Protein AF-A0A925BQF8-F1 (afdb_monomer_lite)

Secondary structure (DSSP, 8-state):
-PBPSS-EE----TT---SEEE-S-GGGGGGSSS--HHHHH--B-EE-PBPTTS-S-HHHH-SSPEEEEEETTS-EEEEEEEETTEEEEEESS-SSTTTBSGGGSHHHHHHHHHHHHHHS-GGG----PPTT--------TTT--SEEEEEEEETTEEEEEEEE--PPP---S-------

Foldseek 3Di:
DAWDPDKDFDDDDPPLFFFKDFADDQLCPVVPPDPDVLRRPKDFGIFTFHDPPDDLDCVVNVPQKDQGMATSVRTGAWIWGDDVPFIDIDGGGDCDPPGMPSVVDPVSVSSVVSVCVRRDPPVPVPPPDDVVPDDDDDDDVVVDAQWDWDFDDDPVGTDIDIDGHDDDDPDDPPDPPDDD

Structure (mmCIF, N/CA/C/O backbone):
data_AF-A0A925BQF8-F1
#
_entry.id   AF-A0A925BQF8-F1
#
loop_
_atom_site.group_PDB
_atom_site.id
_atom_site.type_symbol
_atom_site.label_atom_id
_atom_site.label_alt_id
_atom_site.label_comp_id
_atom_site.label_asym_id
_atom_site.label_entity_id
_atom_site.label_seq_id
_atom_site.pdbx_PDB_ins_code
_atom_site.Cartn_x
_atom_site.Cartn_y
_atom_site.Cartn_z
_atom_site.occupancy
_atom_site.B_iso_or_equiv
_atom_site.auth_seq_id
_atom_site.auth_comp_id
_atom_site.auth_asym_id
_atom_site.auth_atom_id
_atom_site.pdbx_PDB_model_num
ATOM 1 N N . MET A 1 1 ? -3.999 -12.545 3.345 1.00 83.56 1 MET A N 1
ATOM 2 C CA . MET A 1 1 ? -3.173 -12.933 2.183 1.00 83.56 1 MET A CA 1
ATOM 3 C C . MET A 1 1 ? -1.868 -13.561 2.684 1.00 83.56 1 MET A C 1
ATOM 5 O O . MET A 1 1 ? -1.237 -12.960 3.546 1.00 83.56 1 MET A O 1
ATOM 9 N N . PRO A 1 2 ? -1.516 -14.786 2.245 1.00 91.44 2 PRO A N 1
ATOM 10 C CA . PRO A 1 2 ? -0.289 -15.474 2.648 1.00 91.44 2 PRO A CA 1
ATOM 11 C C . PRO A 1 2 ? 0.933 -14.957 1.872 1.00 91.44 2 PRO A C 1
ATOM 13 O O . PRO A 1 2 ? 0.869 -14.757 0.657 1.00 91.44 2 PRO A O 1
ATOM 16 N N . LEU A 1 3 ? 2.046 -14.767 2.579 1.00 93.25 3 LEU A N 1
ATOM 17 C CA . LEU A 1 3 ? 3.331 -14.346 2.018 1.00 93.25 3 LEU A CA 1
ATOM 18 C C . LEU A 1 3 ? 4.229 -15.551 1.747 1.00 93.25 3 LEU A C 1
ATOM 20 O O . LEU A 1 3 ? 4.098 -16.596 2.384 1.00 93.25 3 LEU A O 1
ATOM 24 N N . ASP A 1 4 ? 5.151 -15.385 0.808 1.00 92.94 4 ASP A N 1
ATOM 25 C CA . ASP A 1 4 ? 6.278 -16.298 0.651 1.00 92.94 4 ASP A CA 1
ATOM 26 C C . ASP A 1 4 ? 7.279 -16.154 1.817 1.00 92.94 4 ASP A C 1
ATOM 28 O O . ASP A 1 4 ? 7.208 -15.218 2.616 1.00 92.94 4 ASP A O 1
ATOM 32 N N . THR A 1 5 ? 8.234 -17.075 1.923 1.00 93.38 5 THR A N 1
ATOM 33 C CA . THR A 1 5 ? 9.140 -17.175 3.082 1.00 93.38 5 THR A CA 1
ATOM 34 C C . THR A 1 5 ? 10.268 -16.141 3.096 1.00 93.38 5 THR A C 1
ATOM 36 O O . THR A 1 5 ? 10.868 -15.908 4.145 1.00 93.38 5 THR A O 1
ATOM 39 N N . ALA A 1 6 ? 10.568 -15.512 1.957 1.00 95.06 6 ALA A N 1
ATOM 40 C CA . ALA A 1 6 ? 11.675 -14.570 1.809 1.00 95.06 6 ALA A CA 1
ATOM 41 C C . ALA A 1 6 ? 11.367 -13.471 0.776 1.00 95.06 6 ALA A C 1
ATOM 43 O O . ALA A 1 6 ? 10.598 -13.700 -0.166 1.00 95.06 6 ALA A O 1
ATOM 44 N N . PRO A 1 7 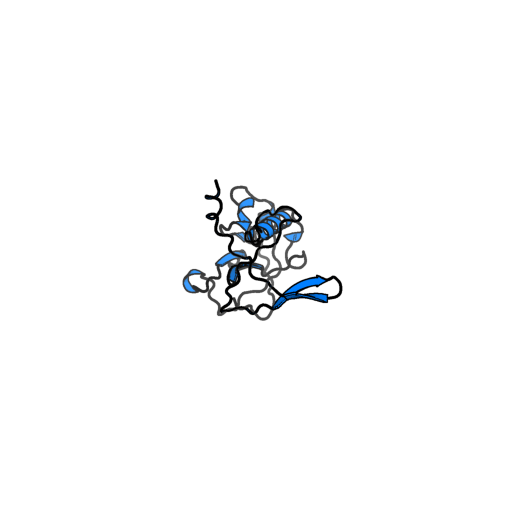? 11.985 -12.281 0.905 1.00 96.31 7 PRO A N 1
ATOM 45 C CA . PRO A 1 7 ? 11.882 -11.252 -0.116 1.00 96.31 7 PRO A CA 1
ATOM 46 C C . PRO A 1 7 ? 12.620 -11.671 -1.389 1.00 96.31 7 PRO A C 1
ATOM 48 O O . PRO A 1 7 ? 13.614 -12.397 -1.344 1.00 96.31 7 PRO A O 1
ATOM 51 N N . ARG A 1 8 ? 12.157 -11.170 -2.532 1.00 96.56 8 ARG A N 1
ATOM 52 C CA . ARG A 1 8 ? 12.755 -11.417 -3.845 1.00 96.56 8 ARG A CA 1
ATOM 53 C C . ARG A 1 8 ? 13.187 -10.115 -4.494 1.00 96.56 8 ARG A C 1
ATOM 55 O O . ARG A 1 8 ? 12.556 -9.075 -4.307 1.00 96.56 8 ARG A O 1
ATOM 62 N N . ASP A 1 9 ? 14.251 -10.206 -5.280 1.00 96.75 9 ASP A N 1
ATOM 63 C CA . ASP A 1 9 ? 14.659 -9.134 -6.175 1.00 96.75 9 ASP A CA 1
ATOM 64 C C . ASP A 1 9 ? 13.684 -9.022 -7.353 1.00 96.75 9 ASP A C 1
ATOM 66 O O . ASP A 1 9 ? 13.200 -10.030 -7.879 1.00 96.75 9 ASP A O 1
ATOM 70 N N . LEU A 1 10 ? 13.402 -7.792 -7.779 1.00 95.38 10 LEU A N 1
ATOM 71 C CA . LEU A 1 10 ? 12.779 -7.522 -9.067 1.00 95.38 10 LEU A CA 1
ATOM 72 C C . LEU A 1 10 ? 13.901 -7.470 -10.123 1.00 95.38 10 LEU A C 1
ATOM 74 O O . LEU A 1 10 ? 14.710 -6.543 -10.089 1.00 95.38 10 LEU A O 1
ATOM 78 N N . PRO A 1 11 ? 13.995 -8.442 -11.052 1.00 92.06 11 PRO A N 1
ATOM 79 C CA . PRO A 1 11 ? 15.128 -8.527 -11.974 1.00 92.06 11 PRO A CA 1
ATOM 80 C C . PRO A 1 11 ? 15.204 -7.301 -12.876 1.00 92.06 11 PRO A C 1
ATOM 82 O O . PRO A 1 11 ? 14.205 -6.977 -13.512 1.00 92.06 11 PRO A O 1
ATOM 85 N N . ILE A 1 12 ? 16.360 -6.643 -12.961 1.00 88.06 12 ILE A N 1
ATOM 86 C CA . ILE A 1 12 ? 16.564 -5.460 -13.810 1.00 88.06 12 ILE A CA 1
ATOM 87 C C . ILE A 1 12 ? 16.310 -5.838 -15.275 1.00 88.06 12 ILE A C 1
ATOM 89 O O . ILE A 1 12 ? 16.829 -6.840 -15.759 1.00 88.06 12 ILE A O 1
ATOM 93 N N . VAL A 1 13 ? 15.492 -5.044 -15.961 1.00 86.38 13 VAL A N 1
ATOM 94 C CA . VAL A 1 13 ? 15.232 -5.167 -17.398 1.00 86.38 13 VAL A CA 1
ATOM 95 C C . VAL A 1 13 ? 15.450 -3.784 -17.997 1.00 86.38 13 VAL A C 1
ATOM 97 O O . VAL A 1 13 ? 14.887 -2.811 -17.498 1.00 86.38 13 VAL A O 1
ATOM 100 N N . GLU A 1 14 ? 16.303 -3.689 -19.014 1.00 81.50 14 GLU A N 1
ATOM 101 C CA . GLU A 1 14 ? 16.527 -2.434 -19.736 1.00 81.50 14 GLU A CA 1
ATOM 102 C C . GLU A 1 14 ? 15.230 -1.993 -20.433 1.00 81.50 14 GLU A C 1
ATOM 104 O O . GLU A 1 14 ? 14.433 -2.828 -20.863 1.00 81.50 14 GLU A O 1
ATOM 109 N N . ASP A 1 15 ? 14.982 -0.682 -20.470 1.00 79.88 15 ASP A N 1
ATOM 110 C CA . ASP A 1 15 ? 13.809 -0.061 -21.106 1.00 79.88 15 ASP A CA 1
ATOM 111 C C . ASP A 1 15 ? 12.429 -0.549 -20.610 1.00 79.88 15 ASP A C 1
ATOM 113 O O . ASP A 1 15 ? 11.424 -0.470 -21.314 1.00 79.88 15 ASP A O 1
ATOM 117 N N . SER A 1 16 ? 12.332 -1.018 -19.361 1.00 77.12 16 SER A N 1
ATOM 118 C CA . SER A 1 16 ? 11.128 -1.691 -18.848 1.00 77.12 16 SER A CA 1
ATOM 119 C C . SER A 1 16 ? 9.951 -0.796 -18.422 1.00 77.12 16 SER A C 1
ATOM 121 O O . SER A 1 16 ? 9.039 -1.290 -17.757 1.00 77.12 16 SER A O 1
ATOM 123 N N . GLY A 1 17 ? 9.954 0.497 -18.754 1.00 84.38 17 GLY A N 1
ATOM 124 C CA . GLY A 1 17 ? 8.950 1.451 -18.264 1.00 84.38 17 GLY A CA 1
ATOM 125 C C . GLY A 1 17 ? 8.936 1.599 -16.726 1.00 84.38 17 GLY A C 1
ATOM 126 O O . GLY A 1 17 ? 9.908 1.221 -16.060 1.00 84.38 17 GLY A O 1
ATOM 127 N N . PRO A 1 18 ? 7.866 2.173 -16.139 1.00 88.75 18 PRO A N 1
ATOM 128 C CA . PRO A 1 18 ? 7.722 2.304 -14.688 1.00 88.75 18 PRO A CA 1
ATOM 129 C C . PRO A 1 18 ? 7.588 0.943 -13.994 1.00 88.75 18 PRO A C 1
ATOM 131 O O . PRO A 1 18 ? 6.872 0.055 -14.459 1.00 88.75 18 PRO A O 1
ATOM 134 N N . ASP A 1 19 ? 8.218 0.792 -12.824 1.00 93.50 19 ASP A N 1
ATOM 135 C CA . ASP A 1 19 ? 8.087 -0.436 -12.030 1.00 93.50 19 ASP A CA 1
ATOM 136 C C . ASP A 1 19 ? 6.711 -0.559 -11.368 1.00 93.50 19 ASP A C 1
ATOM 138 O O . ASP A 1 19 ? 6.298 -1.675 -11.060 1.00 93.50 19 ASP A O 1
ATOM 142 N N . LEU A 1 20 ? 6.017 0.558 -11.130 1.00 92.44 20 LEU A N 1
ATOM 143 C CA . LEU A 1 20 ? 4.735 0.610 -10.431 1.00 92.44 20 LEU A CA 1
ATOM 144 C C . LEU A 1 20 ? 3.574 0.790 -11.406 1.00 92.44 20 LEU A C 1
ATOM 146 O O . LEU A 1 20 ? 3.549 1.732 -12.191 1.00 92.44 20 LEU A O 1
ATOM 150 N N . VAL A 1 21 ? 2.566 -0.067 -11.273 1.00 92.44 21 VAL A N 1
ATOM 151 C CA . VAL A 1 21 ? 1.273 0.058 -11.948 1.00 92.44 21 VAL A CA 1
ATOM 152 C C . VAL A 1 21 ? 0.202 0.181 -10.872 1.00 92.44 21 VAL A C 1
ATOM 154 O O . VAL A 1 21 ? -0.005 -0.749 -10.088 1.00 92.44 21 VAL A O 1
ATOM 157 N N . LEU A 1 22 ? -0.447 1.342 -10.807 1.00 93.00 22 LEU A N 1
ATOM 158 C CA . LEU A 1 22 ? -1.465 1.654 -9.805 1.00 93.00 22 LEU A CA 1
ATOM 159 C C . LEU A 1 22 ? -2.860 1.331 -10.352 1.00 93.00 22 LEU A C 1
ATOM 161 O O . LEU A 1 22 ? -3.175 1.661 -11.494 1.00 93.00 22 LEU A O 1
ATOM 165 N N . ALA A 1 23 ? -3.700 0.700 -9.534 1.00 93.00 23 ALA A N 1
ATOM 166 C CA . ALA A 1 23 ? -5.126 0.580 -9.814 1.00 93.00 23 ALA A CA 1
ATOM 167 C C . ALA A 1 23 ? -5.845 1.898 -9.476 1.00 93.00 23 ALA A C 1
ATOM 169 O O . ALA A 1 23 ? -5.314 2.726 -8.734 1.00 93.00 23 ALA A O 1
ATOM 170 N N . SER A 1 24 ? -7.082 2.075 -9.949 1.00 91.38 24 SER A N 1
ATOM 171 C CA . SER A 1 24 ? -7.906 3.186 -9.460 1.00 91.38 24 SER A CA 1
ATOM 172 C C . SER A 1 24 ? -8.298 2.922 -8.007 1.00 91.38 24 SER A C 1
ATOM 174 O O . SER A 1 24 ? -8.993 1.952 -7.693 1.00 91.38 24 SER A O 1
ATOM 176 N N . HIS A 1 25 ? -7.794 3.761 -7.105 1.00 93.38 25 HIS A N 1
ATOM 177 C CA . HIS A 1 25 ? -8.029 3.655 -5.671 1.00 93.38 25 HIS A CA 1
ATOM 178 C C . HIS A 1 25 ? -7.936 5.046 -5.030 1.00 93.38 25 HIS A C 1
ATOM 180 O O . HIS A 1 25 ? -7.057 5.823 -5.409 1.00 93.38 25 HIS A O 1
ATOM 186 N N . PRO A 1 26 ? -8.761 5.375 -4.013 1.00 90.94 26 PRO A N 1
ATOM 187 C CA . PRO A 1 26 ? -8.770 6.709 -3.408 1.00 90.94 26 PRO A CA 1
ATOM 188 C C . PRO A 1 26 ? -7.400 7.229 -2.952 1.00 90.94 26 PRO A C 1
ATOM 190 O O . PRO A 1 26 ? -7.127 8.413 -3.112 1.00 90.94 26 PRO A O 1
ATOM 193 N N . ILE A 1 27 ? -6.520 6.355 -2.444 1.00 92.62 27 ILE A N 1
ATOM 194 C CA . ILE A 1 27 ? -5.168 6.751 -1.992 1.00 92.62 27 ILE A CA 1
ATOM 195 C C . ILE A 1 27 ? -4.235 7.170 -3.139 1.00 92.62 27 ILE A C 1
ATOM 197 O O . ILE A 1 27 ? -3.201 7.783 -2.891 1.00 92.62 27 ILE A O 1
ATOM 201 N N . PHE A 1 28 ? -4.581 6.829 -4.383 1.00 92.12 28 PHE A N 1
ATOM 202 C CA . PHE A 1 28 ? -3.814 7.160 -5.583 1.00 92.12 28 PHE A CA 1
ATOM 203 C C . PHE A 1 28 ? -4.442 8.287 -6.399 1.00 92.12 28 PHE A C 1
ATOM 205 O O . PHE A 1 28 ? -3.890 8.645 -7.431 1.00 92.12 28 PHE A O 1
ATOM 212 N N . ARG A 1 29 ? -5.548 8.891 -5.943 1.00 85.25 29 ARG A N 1
ATOM 213 C CA . ARG A 1 29 ? -6.267 9.941 -6.684 1.00 85.25 29 ARG A CA 1
ATOM 214 C C . ARG A 1 29 ? -5.370 11.114 -7.088 1.00 85.25 29 ARG A C 1
ATOM 216 O O . ARG A 1 29 ? -5.519 11.669 -8.166 1.00 85.25 29 ARG A O 1
ATOM 223 N N . VAL A 1 30 ? -4.407 11.464 -6.241 1.00 82.94 30 VAL A N 1
ATOM 224 C CA . VAL A 1 30 ? -3.391 12.501 -6.505 1.00 82.94 30 VAL A CA 1
ATOM 225 C C . VAL A 1 30 ? -2.471 12.183 -7.692 1.00 82.94 30 VAL A C 1
ATOM 227 O O . VAL A 1 30 ? -1.757 13.061 -8.165 1.00 82.94 30 VAL A O 1
ATOM 230 N N . PHE A 1 31 ? -2.462 10.933 -8.149 1.00 82.38 31 PHE A N 1
ATOM 231 C CA . PHE A 1 31 ? -1.674 10.436 -9.273 1.00 82.38 31 PHE A CA 1
ATOM 232 C C . PHE A 1 31 ? -2.536 10.148 -10.511 1.00 82.38 31 PHE A C 1
ATOM 234 O O . PHE A 1 31 ? -1.995 9.780 -11.549 1.00 82.38 31 PHE A O 1
ATOM 241 N N . GLU A 1 32 ? -3.860 10.304 -10.421 1.00 76.19 32 GLU A N 1
ATOM 242 C CA . GLU A 1 32 ? -4.774 10.137 -11.550 1.00 76.19 32 GLU A CA 1
ATOM 243 C C . GLU A 1 32 ? -4.789 11.428 -12.401 1.00 76.19 32 GLU A C 1
ATOM 245 O O . GLU A 1 32 ? -4.988 12.526 -11.886 1.00 76.19 32 GLU A O 1
ATOM 250 N N . GLY A 1 33 ? -4.592 11.312 -13.720 1.00 62.59 33 GLY A N 1
ATOM 251 C CA . GLY A 1 33 ? -4.842 12.397 -14.685 1.00 62.59 33 GLY A CA 1
ATOM 252 C C . GLY A 1 33 ? -3.696 13.381 -14.966 1.00 62.59 33 GLY A C 1
ATOM 253 O O . GLY A 1 33 ? -3.831 14.192 -15.881 1.00 62.59 33 GLY A O 1
ATOM 254 N N . GLN A 1 34 ? -2.565 13.305 -14.261 1.00 57.84 34 GLN A N 1
ATOM 255 C CA . GLN A 1 34 ? -1.327 13.990 -14.658 1.00 57.84 34 GLN A CA 1
ATOM 256 C C . GLN A 1 34 ? -0.241 12.953 -14.949 1.00 57.84 34 GLN A C 1
ATOM 258 O O . GLN A 1 34 ? -0.127 11.980 -14.205 1.00 57.84 34 GLN A O 1
ATOM 263 N N . GLU A 1 35 ? 0.567 13.158 -15.999 1.00 61.31 35 GLU A N 1
ATOM 264 C CA . GLU A 1 35 ? 1.857 12.464 -16.099 1.00 61.31 35 GLU A CA 1
ATOM 265 C C . GLU A 1 35 ? 2.604 12.738 -14.796 1.00 61.31 35 GLU A C 1
ATOM 267 O O . GLU A 1 35 ? 2.924 13.885 -14.478 1.00 61.31 35 GLU A O 1
ATOM 272 N N . ASN A 1 36 ? 2.788 11.697 -13.988 1.00 68.56 36 ASN A N 1
ATOM 273 C CA . ASN A 1 36 ? 3.485 11.816 -12.728 1.00 68.56 36 ASN A CA 1
ATOM 274 C C . ASN A 1 36 ? 4.926 11.358 -12.947 1.00 68.56 36 ASN A C 1
ATOM 276 O O . ASN A 1 36 ? 5.206 10.164 -12.781 1.00 68.56 36 ASN A O 1
ATOM 280 N N . PRO A 1 37 ? 5.856 12.286 -13.242 1.00 77.06 37 PRO A N 1
ATOM 281 C CA . PRO A 1 37 ? 7.238 11.929 -13.544 1.00 77.06 37 PRO A CA 1
ATOM 282 C C . PRO A 1 37 ? 7.893 11.150 -12.399 1.00 77.06 37 PRO A C 1
ATOM 284 O O . PRO A 1 37 ? 8.854 10.417 -12.617 1.00 77.06 37 PRO A O 1
ATOM 287 N N . TYR A 1 38 ? 7.376 11.264 -11.169 1.00 80.06 38 TYR A N 1
ATOM 288 C CA . TYR A 1 38 ? 7.903 10.532 -10.025 1.00 80.06 38 TYR A CA 1
ATOM 289 C C . TYR A 1 38 ? 7.576 9.037 -10.057 1.00 80.06 38 TYR A C 1
ATOM 291 O O . TYR A 1 38 ? 8.390 8.250 -9.578 1.00 80.06 38 TYR A O 1
ATOM 299 N N . LEU A 1 39 ? 6.426 8.618 -10.599 1.00 84.12 39 LEU A N 1
ATOM 300 C CA . LEU A 1 39 ? 6.130 7.188 -10.767 1.00 84.12 39 LEU A CA 1
ATOM 301 C C . LEU A 1 39 ? 7.012 6.584 -11.865 1.00 84.12 39 LEU A C 1
ATOM 303 O O . LEU A 1 39 ? 7.545 5.489 -11.682 1.00 84.12 39 LEU A O 1
ATOM 307 N N . ASP A 1 40 ? 7.275 7.348 -12.927 1.00 86.69 40 ASP A N 1
ATOM 308 C CA . ASP A 1 40 ? 8.114 6.925 -14.054 1.00 86.69 40 ASP A CA 1
ATOM 309 C C . ASP A 1 40 ? 9.571 6.685 -13.674 1.00 86.69 40 ASP A C 1
ATOM 311 O O . ASP A 1 40 ? 10.219 5.807 -14.248 1.00 86.69 40 ASP A O 1
ATOM 315 N N . VAL A 1 41 ? 10.090 7.404 -12.675 1.00 88.88 41 VAL A N 1
ATOM 316 C CA . VAL A 1 41 ? 11.443 7.187 -12.129 1.00 88.88 41 VAL A CA 1
ATOM 317 C C . VAL A 1 41 ? 11.464 6.291 -10.890 1.00 88.88 41 VAL A C 1
ATOM 319 O O . VAL A 1 41 ? 12.543 5.927 -10.412 1.00 88.88 41 VAL A O 1
ATOM 322 N N . THR A 1 42 ? 10.299 5.911 -10.357 1.00 90.94 42 THR A N 1
ATOM 323 C CA . THR A 1 42 ? 10.240 5.022 -9.198 1.00 90.94 42 THR A CA 1
ATOM 324 C C . THR A 1 42 ? 10.648 3.608 -9.599 1.00 90.94 42 THR A C 1
ATOM 326 O O . THR A 1 42 ? 10.150 3.031 -10.565 1.00 90.94 42 THR A O 1
ATOM 329 N N . ARG A 1 43 ? 11.591 3.051 -8.846 1.00 93.38 43 ARG A N 1
ATOM 330 C CA . ARG A 1 43 ? 12.157 1.721 -9.019 1.00 93.38 43 ARG A CA 1
ATOM 331 C C . ARG A 1 43 ? 12.027 0.926 -7.733 1.00 93.38 43 ARG A C 1
ATOM 333 O O . ARG A 1 43 ? 12.292 1.445 -6.644 1.00 93.38 43 ARG A O 1
ATOM 340 N N . VAL A 1 44 ? 11.655 -0.339 -7.875 1.00 95.62 44 VAL A N 1
ATOM 341 C CA . VAL A 1 44 ? 11.554 -1.312 -6.787 1.00 95.62 44 VAL A CA 1
ATOM 342 C C . VAL A 1 44 ? 12.608 -2.382 -7.029 1.00 95.62 44 VAL A C 1
ATOM 344 O O . VAL A 1 44 ? 12.543 -3.113 -8.004 1.00 95.62 44 VAL A O 1
ATOM 347 N N . ALA A 1 45 ? 13.586 -2.482 -6.135 1.00 95.56 45 ALA A N 1
ATOM 348 C CA . ALA A 1 45 ? 14.635 -3.493 -6.193 1.00 95.56 45 ALA A CA 1
ATOM 349 C C . ALA A 1 45 ? 14.209 -4.798 -5.507 1.00 95.56 45 ALA A C 1
ATOM 351 O O . ALA A 1 45 ? 14.520 -5.871 -6.010 1.00 95.56 45 ALA A O 1
ATOM 352 N N . LYS A 1 46 ? 13.488 -4.720 -4.378 1.00 96.69 46 LYS A N 1
ATOM 353 C CA . LYS A 1 46 ? 13.059 -5.885 -3.584 1.00 96.69 46 LYS A CA 1
ATOM 354 C C . LYS A 1 46 ? 11.625 -5.755 -3.070 1.00 96.69 46 LYS A C 1
ATOM 356 O O . LYS A 1 46 ? 11.150 -4.657 -2.760 1.00 96.69 46 LYS A O 1
ATOM 361 N N . PHE A 1 47 ? 10.955 -6.896 -2.931 1.00 97.12 47 PHE A N 1
ATOM 362 C CA . PHE A 1 47 ? 9.603 -7.008 -2.379 1.00 97.12 47 PHE A CA 1
ATOM 363 C C . PHE A 1 47 ? 9.360 -8.394 -1.759 1.00 97.12 47 PHE A C 1
ATOM 365 O O . PHE A 1 47 ? 10.050 -9.357 -2.089 1.00 97.12 47 PHE A O 1
ATOM 372 N N . PHE A 1 48 ? 8.366 -8.511 -0.881 1.00 97.31 48 PHE A N 1
ATOM 373 C CA . PHE A 1 48 ? 7.842 -9.791 -0.402 1.00 97.31 48 PHE A CA 1
ATOM 374 C C . PHE A 1 48 ? 6.748 -10.304 -1.347 1.00 97.31 48 PHE A C 1
ATOM 376 O O . PHE A 1 48 ? 5.701 -9.671 -1.453 1.00 97.31 48 PHE A O 1
ATOM 383 N N . PRO A 1 49 ? 6.940 -11.432 -2.043 1.00 96.06 49 PRO A N 1
ATOM 384 C CA . PRO A 1 49 ? 5.909 -11.955 -2.922 1.00 96.06 49 PRO A CA 1
ATOM 385 C C . PRO A 1 49 ? 4.762 -12.586 -2.134 1.00 96.06 49 PRO A C 1
ATOM 387 O O . PRO A 1 49 ? 4.935 -13.107 -1.029 1.00 96.06 49 PRO A O 1
ATOM 390 N N . ALA A 1 50 ? 3.584 -12.593 -2.756 1.00 94.00 50 ALA A N 1
ATOM 391 C CA . ALA A 1 50 ? 2.506 -13.467 -2.327 1.00 94.00 50 ALA A CA 1
ATOM 392 C C . ALA A 1 50 ? 2.900 -14.938 -2.489 1.00 94.00 50 ALA A C 1
ATOM 394 O O . ALA A 1 50 ? 3.656 -15.281 -3.404 1.00 94.00 50 ALA A O 1
ATOM 395 N N . ALA A 1 51 ? 2.365 -15.803 -1.625 1.00 93.38 51 ALA A N 1
ATOM 396 C CA . ALA A 1 51 ? 2.586 -17.239 -1.734 1.00 93.38 51 ALA A CA 1
ATOM 397 C C . ALA A 1 51 ? 2.181 -17.741 -3.131 1.00 93.38 51 ALA A C 1
ATOM 399 O O . ALA A 1 51 ? 1.167 -17.321 -3.688 1.00 93.38 51 ALA A O 1
ATOM 400 N N . ALA A 1 52 ? 2.968 -18.652 -3.709 1.00 89.88 52 ALA A N 1
ATOM 401 C CA . ALA A 1 52 ? 2.792 -19.084 -5.100 1.00 89.88 52 ALA A CA 1
ATOM 402 C C . ALA A 1 52 ? 1.432 -19.752 -5.381 1.00 89.88 52 ALA A C 1
ATOM 404 O O . ALA A 1 52 ? 0.945 -19.704 -6.506 1.00 89.88 52 ALA A O 1
ATOM 405 N N . ASN A 1 53 ? 0.823 -20.362 -4.362 1.00 91.00 53 ASN A N 1
ATOM 406 C CA . ASN A 1 53 ? -0.497 -20.989 -4.428 1.00 91.00 53 ASN A CA 1
ATOM 407 C C . ASN A 1 53 ? -1.659 -20.008 -4.190 1.00 91.00 53 ASN A C 1
ATOM 409 O O . ASN A 1 53 ? -2.817 -20.417 -4.241 1.00 91.00 53 ASN A O 1
ATOM 413 N N . TRP A 1 54 ? -1.380 -18.734 -3.912 1.00 92.81 54 TRP A N 1
ATOM 414 C CA . TRP A 1 54 ? -2.406 -17.712 -3.759 1.00 92.81 54 TRP A CA 1
ATOM 415 C C . TRP A 1 54 ? -2.726 -17.098 -5.124 1.00 92.81 54 TRP A C 1
ATOM 417 O O . TRP A 1 54 ? -1.856 -16.526 -5.786 1.00 92.81 54 TRP A O 1
ATOM 427 N N . SER A 1 55 ? -3.980 -17.245 -5.565 1.00 93.25 55 SER A N 1
ATOM 428 C CA . SER A 1 55 ? -4.430 -16.707 -6.854 1.00 93.25 55 SER A CA 1
ATOM 429 C C . SER A 1 55 ? -4.227 -15.195 -6.901 1.00 93.25 55 SER A C 1
ATOM 431 O O . SER A 1 55 ? -4.544 -14.496 -5.949 1.00 93.25 55 SER A O 1
ATOM 433 N N . ARG A 1 56 ? -3.732 -14.657 -8.016 1.00 92.44 56 ARG A N 1
ATOM 434 C CA . ARG A 1 56 ? -3.570 -13.200 -8.180 1.00 92.44 56 ARG A CA 1
ATOM 435 C C . ARG A 1 56 ? -4.838 -12.504 -8.656 1.00 92.44 56 ARG A C 1
ATOM 437 O O . ARG A 1 56 ? -4.915 -11.288 -8.559 1.00 92.44 56 ARG A O 1
ATOM 444 N N . ASP A 1 57 ? -5.811 -13.264 -9.143 1.00 93.94 57 ASP A N 1
ATOM 445 C CA . ASP A 1 57 ? -7.096 -12.734 -9.579 1.00 93.94 57 ASP A CA 1
ATOM 446 C C . ASP A 1 57 ? -8.013 -12.518 -8.371 1.00 93.94 57 ASP A C 1
ATOM 448 O O . ASP A 1 57 ? -8.486 -13.472 -7.749 1.00 93.94 57 ASP A O 1
ATOM 452 N N . ASP A 1 58 ? -8.247 -11.247 -8.051 1.00 94.69 58 ASP A N 1
ATOM 453 C CA . ASP A 1 58 ? -9.104 -10.806 -6.954 1.00 94.69 58 ASP A CA 1
ATOM 454 C C . ASP A 1 58 ? -10.537 -11.358 -7.069 1.00 94.69 58 ASP A C 1
ATOM 456 O O . ASP A 1 58 ? -11.129 -11.737 -6.056 1.00 94.69 58 ASP A O 1
ATOM 460 N N . GLN A 1 59 ? -11.083 -11.459 -8.288 1.00 93.44 59 GLN A N 1
ATOM 461 C CA . GLN A 1 59 ? -12.440 -11.966 -8.515 1.00 93.44 59 GLN A CA 1
ATOM 462 C C . GLN A 1 59 ? -12.512 -13.470 -8.264 1.00 93.44 59 GLN A C 1
ATOM 464 O O . GLN A 1 59 ? -13.432 -13.945 -7.602 1.00 93.44 59 GLN A O 1
ATOM 469 N N . ALA A 1 60 ? -11.511 -14.217 -8.736 1.00 94.19 60 ALA A N 1
ATOM 470 C CA . ALA A 1 60 ? -11.433 -15.655 -8.501 1.00 94.19 60 ALA A CA 1
ATOM 471 C C . ALA A 1 60 ? -11.226 -15.997 -7.016 1.00 94.19 60 ALA A C 1
ATOM 473 O O . ALA A 1 60 ? -11.676 -17.047 -6.561 1.00 94.19 60 ALA A O 1
ATOM 474 N N . ARG A 1 61 ? -10.535 -15.135 -6.256 1.00 94.19 61 ARG A N 1
ATOM 475 C CA . ARG A 1 61 ? -10.311 -15.347 -4.820 1.00 94.19 61 ARG A CA 1
ATOM 476 C C . ARG A 1 61 ? -11.548 -15.096 -3.971 1.00 94.19 61 ARG A C 1
ATOM 478 O O . ARG A 1 61 ? -11.774 -15.845 -3.026 1.00 94.19 61 ARG A O 1
ATOM 485 N N . GLY A 1 62 ? -12.280 -14.011 -4.234 1.00 93.06 62 GLY A N 1
ATOM 486 C CA . GLY A 1 62 ? -13.437 -13.614 -3.424 1.00 93.06 62 GLY A CA 1
ATOM 487 C C . GLY A 1 62 ? -13.134 -13.409 -1.930 1.00 93.06 62 GLY A C 1
ATOM 488 O O . GLY A 1 62 ? -14.047 -13.445 -1.111 1.00 93.06 62 GLY A O 1
ATOM 489 N N . ASP A 1 63 ? -11.866 -13.201 -1.553 1.00 93.62 63 ASP A N 1
ATOM 490 C CA . ASP A 1 63 ? -11.399 -13.150 -0.159 1.00 93.62 63 ASP A CA 1
ATOM 491 C C . ASP A 1 63 ? -11.500 -11.750 0.473 1.00 93.62 63 ASP A C 1
ATOM 493 O O . ASP A 1 63 ? -11.063 -11.533 1.604 1.00 93.62 63 ASP A O 1
ATOM 497 N N . GLY A 1 64 ? -12.073 -10.787 -0.256 1.00 93.75 64 GLY A N 1
ATOM 498 C CA . GLY A 1 64 ? -12.197 -9.394 0.174 1.00 93.75 64 GLY A CA 1
ATOM 499 C C . GLY A 1 64 ? -10.871 -8.626 0.201 1.00 93.75 64 GLY A C 1
ATOM 500 O O . GLY A 1 64 ? -10.844 -7.500 0.699 1.00 93.75 64 GLY A O 1
ATOM 501 N N . VAL A 1 65 ? -9.784 -9.211 -0.319 1.00 96.19 65 VAL A N 1
ATOM 502 C CA . VAL A 1 65 ? -8.493 -8.543 -0.501 1.00 96.19 65 VAL A CA 1
ATOM 503 C C . VAL A 1 65 ? -8.383 -8.057 -1.939 1.00 96.19 65 VAL A C 1
ATOM 505 O O . VAL A 1 65 ? -8.349 -8.859 -2.870 1.00 96.19 65 VAL A O 1
ATOM 508 N N . GLN A 1 66 ? -8.282 -6.745 -2.112 1.00 96.81 66 GLN A N 1
ATOM 509 C CA . GLN A 1 66 ? -8.104 -6.094 -3.402 1.00 96.81 66 GLN A CA 1
ATOM 510 C C . GLN A 1 66 ? -6.627 -5.773 -3.640 1.00 96.81 66 GLN A C 1
ATOM 512 O O . GLN A 1 66 ? -5.969 -5.167 -2.794 1.00 96.81 66 GLN A O 1
ATOM 517 N N . THR A 1 67 ? -6.103 -6.135 -4.804 1.00 97.50 67 THR A N 1
ATOM 518 C CA . THR A 1 67 ? -4.793 -5.701 -5.288 1.00 97.50 67 THR A CA 1
ATOM 519 C C . THR A 1 67 ? -4.920 -4.285 -5.835 1.00 97.50 67 THR A C 1
ATOM 521 O O . THR A 1 67 ? -5.626 -4.047 -6.811 1.00 97.50 67 THR A O 1
ATOM 524 N N . ILE A 1 68 ? -4.230 -3.330 -5.214 1.00 96.88 68 ILE A N 1
ATOM 525 C CA . ILE A 1 68 ? -4.336 -1.907 -5.576 1.00 96.88 68 ILE A CA 1
ATOM 526 C C . ILE A 1 68 ? -3.080 -1.373 -6.275 1.00 96.88 68 ILE A C 1
ATOM 528 O O . ILE A 1 68 ? -3.133 -0.330 -6.917 1.00 96.88 68 ILE A O 1
ATOM 532 N N . ALA A 1 69 ? -1.955 -2.085 -6.195 1.00 96.00 69 ALA A N 1
ATOM 533 C CA . ALA A 1 69 ? -0.782 -1.804 -7.015 1.00 96.00 69 ALA A CA 1
ATOM 534 C C . ALA A 1 69 ? -0.052 -3.098 -7.371 1.00 96.00 69 ALA A C 1
ATOM 536 O O . ALA A 1 69 ? 0.072 -4.005 -6.540 1.00 96.00 69 ALA A O 1
ATOM 537 N N . THR A 1 70 ? 0.480 -3.155 -8.586 1.00 96.69 70 THR A N 1
ATOM 538 C CA . THR A 1 70 ? 1.310 -4.258 -9.078 1.00 96.69 70 THR A CA 1
ATOM 539 C C . THR A 1 70 ? 2.653 -3.748 -9.574 1.00 96.69 70 THR A C 1
ATOM 541 O O . THR A 1 70 ? 2.783 -2.596 -9.980 1.00 96.69 70 THR A O 1
ATOM 544 N N . LEU A 1 71 ? 3.646 -4.628 -9.573 1.00 95.94 71 LEU A N 1
ATOM 545 C CA . LEU A 1 71 ? 4.921 -4.407 -10.234 1.00 95.94 71 LEU A CA 1
ATOM 546 C C . LEU A 1 71 ? 4.803 -4.645 -11.745 1.00 95.94 71 LEU A C 1
ATOM 548 O O . LEU A 1 71 ? 3.915 -5.372 -12.196 1.00 95.94 71 LEU A O 1
ATOM 552 N N . ARG A 1 72 ? 5.760 -4.144 -12.532 1.00 93.88 72 ARG A N 1
ATOM 553 C CA . ARG A 1 72 ? 5.836 -4.388 -13.989 1.00 93.88 72 ARG A CA 1
ATOM 554 C C . ARG A 1 72 ? 5.832 -5.866 -14.406 1.00 93.88 72 ARG A C 1
ATOM 556 O O . ARG A 1 72 ? 5.421 -6.200 -15.510 1.00 93.88 72 ARG A O 1
ATOM 563 N N . ASN A 1 73 ? 6.245 -6.779 -13.522 1.00 92.94 73 ASN A N 1
ATOM 564 C CA . ASN A 1 73 ? 6.174 -8.231 -13.742 1.00 92.94 73 ASN A CA 1
ATOM 565 C C . ASN A 1 73 ? 4.836 -8.855 -13.282 1.00 92.94 73 ASN A C 1
ATOM 567 O O . ASN A 1 73 ? 4.745 -10.074 -13.110 1.00 92.94 73 ASN A O 1
ATOM 571 N N . ARG A 1 74 ? 3.809 -8.027 -13.050 1.00 93.31 74 ARG A N 1
ATOM 572 C CA . ARG A 1 74 ? 2.462 -8.407 -12.592 1.00 93.31 74 ARG A CA 1
ATOM 573 C C . ARG A 1 74 ? 2.435 -9.106 -11.229 1.00 93.31 74 ARG A C 1
ATOM 575 O O . ARG A 1 74 ? 1.493 -9.837 -10.916 1.00 93.31 74 ARG A O 1
ATOM 582 N N . GLN A 1 75 ? 3.482 -8.951 -10.424 1.00 95.44 75 GLN A N 1
ATOM 583 C CA . GLN A 1 75 ? 3.441 -9.343 -9.017 1.00 95.44 75 GLN A CA 1
ATOM 584 C C . GLN A 1 75 ? 2.680 -8.271 -8.233 1.00 95.44 75 GLN A C 1
ATOM 586 O O . GLN A 1 75 ? 2.904 -7.084 -8.476 1.00 95.44 75 GLN A O 1
ATOM 591 N N . PRO A 1 76 ? 1.788 -8.643 -7.307 1.00 96.81 76 PRO A N 1
ATOM 592 C CA . PRO A 1 76 ? 1.133 -7.662 -6.458 1.00 96.81 76 PRO A CA 1
ATOM 593 C C . PRO A 1 76 ? 2.154 -7.000 -5.524 1.00 96.81 76 PRO A C 1
ATOM 595 O O . PRO A 1 76 ? 3.079 -7.654 -5.041 1.00 96.81 76 PRO A O 1
ATOM 598 N N . LEU A 1 77 ? 1.979 -5.703 -5.274 1.00 97.00 77 LEU A N 1
ATOM 599 C CA . LEU A 1 77 ? 2.832 -4.918 -4.378 1.00 97.00 77 LEU A CA 1
ATOM 600 C C . LEU A 1 77 ? 2.046 -4.298 -3.226 1.00 97.00 77 LEU A C 1
ATOM 602 O O . LEU A 1 77 ? 2.565 -4.214 -2.114 1.00 97.00 77 LEU A O 1
ATOM 606 N N . MET A 1 78 ? 0.821 -3.842 -3.490 1.00 97.25 78 MET A N 1
ATOM 607 C CA . MET A 1 78 ? -0.031 -3.248 -2.467 1.00 97.25 78 MET A CA 1
ATOM 608 C C . MET A 1 78 ? -1.425 -3.854 -2.488 1.00 97.25 78 MET A C 1
ATOM 610 O O . MET A 1 78 ? -1.978 -4.121 -3.558 1.00 97.25 78 MET A O 1
ATOM 614 N N . PHE A 1 79 ? -2.001 -3.997 -1.297 1.00 97.31 79 PHE A N 1
ATOM 615 C CA . PHE A 1 79 ? -3.354 -4.501 -1.100 1.00 97.31 79 PHE A CA 1
ATOM 616 C C . PHE A 1 79 ? -4.193 -3.560 -0.248 1.00 97.31 79 PHE A C 1
ATOM 618 O O . PHE A 1 79 ? -3.669 -2.885 0.639 1.00 97.31 79 PHE A O 1
ATOM 625 N N . HIS A 1 80 ? -5.500 -3.602 -0.475 1.00 96.56 80 HIS A N 1
ATOM 626 C CA . HIS A 1 80 ? -6.525 -3.042 0.393 1.00 96.56 80 HIS A CA 1
ATOM 627 C C . HIS A 1 80 ? -7.476 -4.146 0.833 1.00 96.56 80 HIS A C 1
ATOM 629 O O . HIS A 1 80 ? -7.923 -4.954 0.023 1.00 96.56 80 HIS A O 1
ATOM 635 N N . HIS A 1 81 ? -7.797 -4.187 2.120 1.00 94.94 81 HIS A N 1
ATOM 636 C CA . HIS A 1 81 ? -8.908 -4.987 2.614 1.00 94.94 81 HIS A CA 1
ATOM 637 C C . HIS A 1 81 ? -9.519 -4.350 3.859 1.00 94.94 81 HIS A C 1
ATOM 639 O O . HIS A 1 81 ? -8.971 -3.415 4.452 1.00 94.94 81 HIS A O 1
ATOM 645 N N . ARG A 1 82 ? -10.662 -4.885 4.291 1.00 93.06 82 ARG A N 1
ATOM 646 C CA . ARG A 1 82 ? -11.273 -4.517 5.571 1.00 93.06 82 ARG A CA 1
ATOM 647 C C . ARG A 1 82 ? -10.939 -5.536 6.647 1.00 93.06 82 ARG A C 1
ATOM 649 O O . ARG A 1 82 ? -10.768 -6.718 6.365 1.00 93.06 82 ARG A O 1
ATOM 656 N N . PHE A 1 83 ? -10.856 -5.071 7.886 1.00 89.75 83 PHE A N 1
ATOM 657 C CA . PHE A 1 83 ? -10.846 -5.929 9.067 1.00 89.75 83 PHE A CA 1
ATOM 658 C C . PHE A 1 83 ? -11.830 -5.344 10.081 1.00 89.75 83 PHE A C 1
ATOM 660 O O . PHE A 1 83 ? -11.613 -4.259 10.630 1.00 89.75 83 PHE A O 1
ATOM 667 N N . GLY A 1 84 ? -12.978 -6.006 10.248 1.00 89.44 84 GLY A N 1
ATOM 668 C CA . GLY A 1 84 ? -14.133 -5.422 10.929 1.00 89.44 84 GLY A CA 1
ATOM 669 C C . GLY A 1 84 ? -14.549 -4.096 10.279 1.00 89.44 84 GLY A C 1
ATOM 670 O O . GLY A 1 84 ? -14.819 -4.030 9.080 1.00 89.44 84 GLY A O 1
ATOM 671 N N . LYS A 1 85 ? -14.568 -3.014 11.069 1.00 84.31 85 LYS A N 1
ATOM 672 C CA . LYS A 1 85 ? -14.883 -1.660 10.578 1.00 84.31 85 LYS A CA 1
ATOM 673 C C . LYS A 1 85 ? -13.672 -0.916 9.990 1.00 84.31 85 LYS A C 1
ATOM 675 O O . LYS A 1 85 ? -13.880 0.114 9.353 1.00 84.31 85 LYS A O 1
ATOM 680 N N . GLY A 1 86 ? -12.446 -1.410 10.183 1.00 88.19 86 GLY A N 1
ATOM 681 C CA . GLY A 1 86 ? -11.208 -0.737 9.775 1.00 88.19 86 GLY A CA 1
ATOM 682 C C . GLY A 1 86 ? -10.812 -0.974 8.315 1.00 88.19 86 GLY A C 1
ATOM 683 O O . GLY A 1 86 ? -11.209 -1.973 7.711 1.00 88.19 86 GLY A O 1
ATOM 684 N N . ASN A 1 87 ? -10.002 -0.056 7.780 1.00 92.12 87 ASN A N 1
ATOM 685 C CA . ASN A 1 87 ? -9.294 -0.203 6.507 1.00 92.12 87 ASN A CA 1
ATOM 686 C C . ASN A 1 87 ? -7.860 -0.659 6.777 1.00 92.12 87 ASN A C 1
ATOM 688 O O . ASN A 1 87 ? -7.187 -0.094 7.639 1.00 92.12 87 ASN A O 1
ATOM 692 N N . VAL A 1 88 ? -7.392 -1.651 6.026 1.00 94.00 88 VAL A N 1
ATOM 693 C CA . VAL A 1 88 ? -6.017 -2.148 6.083 1.00 94.00 88 VAL A CA 1
ATOM 694 C C . VAL A 1 88 ? -5.391 -1.975 4.711 1.00 94.00 88 VAL A C 1
ATOM 696 O O . VAL A 1 88 ? -5.949 -2.421 3.709 1.00 94.00 88 VAL A O 1
ATOM 699 N N . ILE A 1 89 ? -4.226 -1.332 4.682 1.00 96.25 89 ILE A N 1
ATOM 700 C CA . ILE A 1 89 ? -3.378 -1.240 3.499 1.00 96.25 89 ILE A CA 1
ATOM 701 C C . ILE A 1 89 ? -2.089 -1.996 3.793 1.00 96.25 89 ILE A C 1
ATOM 703 O O . ILE A 1 89 ? -1.431 -1.750 4.803 1.00 96.25 89 ILE A O 1
ATOM 707 N N . THR A 1 90 ? -1.729 -2.919 2.911 1.00 96.38 90 THR A N 1
ATOM 708 C CA . THR A 1 90 ? -0.478 -3.677 2.996 1.00 96.38 90 THR A CA 1
ATOM 709 C C . THR A 1 90 ? 0.427 -3.256 1.852 1.00 96.38 90 THR A C 1
ATOM 711 O O . THR A 1 90 ? -0.021 -3.224 0.711 1.00 96.38 90 THR A O 1
ATOM 714 N N . CYS A 1 91 ? 1.692 -2.954 2.142 1.00 95.75 91 CYS A N 1
ATOM 715 C CA . CYS A 1 91 ? 2.726 -2.688 1.144 1.00 95.75 91 CYS A CA 1
ATOM 716 C C . CYS A 1 91 ? 3.845 -3.721 1.302 1.00 95.75 91 CYS A C 1
ATOM 718 O O . CYS A 1 91 ? 4.339 -3.933 2.407 1.00 95.75 91 CYS A O 1
ATOM 720 N N . LEU A 1 92 ? 4.222 -4.375 0.206 1.00 96.88 92 LEU A N 1
ATOM 721 C CA . LEU A 1 92 ? 5.164 -5.496 0.210 1.00 96.88 92 LEU A CA 1
ATOM 722 C C . LEU A 1 92 ? 6.621 -5.081 -0.047 1.00 96.88 92 LEU A C 1
ATOM 724 O O . LEU A 1 92 ? 7.484 -5.938 -0.219 1.00 96.88 92 LEU A O 1
ATOM 728 N N . THR A 1 93 ? 6.920 -3.783 -0.075 1.00 95.62 93 THR A N 1
ATOM 729 C CA . THR A 1 93 ? 8.293 -3.251 -0.077 1.00 95.62 93 THR A CA 1
ATOM 730 C C . THR A 1 93 ? 8.520 -2.377 1.159 1.00 95.62 93 THR A C 1
ATOM 732 O O . THR A 1 93 ? 7.599 -2.114 1.930 1.00 95.62 93 THR A O 1
ATOM 735 N N . THR A 1 94 ? 9.755 -1.940 1.390 1.00 94.56 94 THR A N 1
ATOM 736 C CA . THR A 1 94 ? 10.098 -1.156 2.582 1.00 94.56 94 THR A CA 1
ATOM 737 C C . THR A 1 94 ? 9.658 0.302 2.471 1.00 94.56 94 THR A C 1
ATOM 739 O O . THR A 1 94 ? 9.698 0.894 1.398 1.00 94.56 94 THR A O 1
ATOM 742 N N . CYS A 1 95 ? 9.383 0.940 3.608 1.00 92.00 95 CYS A N 1
ATOM 743 C CA . CYS A 1 95 ? 9.170 2.393 3.699 1.00 92.00 95 CYS A CA 1
ATOM 744 C C . CYS A 1 95 ? 10.454 3.231 3.516 1.00 92.00 95 CYS A C 1
ATOM 746 O O . CYS A 1 95 ? 10.406 4.457 3.557 1.00 92.00 95 CYS A O 1
ATOM 748 N N . GLY A 1 96 ? 11.612 2.578 3.382 1.00 88.81 96 GLY A N 1
ATOM 749 C CA . GLY A 1 96 ? 12.921 3.211 3.240 1.00 88.81 96 GLY A CA 1
ATOM 750 C C . GLY A 1 96 ? 13.601 2.882 1.909 1.00 88.81 96 GLY A C 1
ATOM 751 O O . GLY A 1 96 ? 13.174 1.968 1.199 1.00 88.81 96 GLY A O 1
ATOM 752 N N . PRO A 1 97 ? 14.706 3.578 1.588 1.00 91.88 97 PRO A N 1
ATOM 753 C CA . PRO A 1 97 ? 15.324 3.535 0.269 1.00 91.88 97 PRO A CA 1
ATOM 754 C C . PRO A 1 97 ? 16.118 2.250 -0.032 1.00 91.88 97 PRO A C 1
ATOM 756 O O . PRO A 1 97 ? 16.755 2.146 -1.078 1.00 91.88 97 PRO A O 1
ATOM 759 N N . ALA A 1 98 ? 16.151 1.298 0.903 1.00 92.75 98 ALA A N 1
ATOM 760 C CA . ALA A 1 98 ? 16.940 0.079 0.778 1.00 92.75 98 ALA A CA 1
ATOM 761 C C . ALA A 1 98 ? 16.397 -0.848 -0.320 1.00 92.75 98 ALA A C 1
ATOM 763 O O . ALA A 1 98 ? 17.176 -1.531 -0.979 1.00 92.75 98 ALA A O 1
ATOM 764 N N . TRP A 1 99 ? 15.071 -0.913 -0.490 1.00 95.38 99 TRP A N 1
ATOM 765 C CA . TRP A 1 99 ? 14.418 -1.835 -1.435 1.00 95.38 99 TRP A CA 1
ATOM 766 C C . TRP A 1 99 ? 13.702 -1.130 -2.584 1.00 95.38 99 TRP A C 1
ATOM 768 O O . TRP A 1 99 ? 13.239 -1.788 -3.510 1.00 95.38 99 TRP A O 1
ATOM 778 N N . ASN A 1 100 ? 13.592 0.190 -2.540 1.00 94.12 100 ASN A N 1
ATOM 779 C CA . ASN A 1 100 ? 13.008 1.010 -3.593 1.00 94.12 100 ASN A CA 1
ATOM 780 C C . ASN A 1 100 ? 13.584 2.423 -3.501 1.00 94.12 100 ASN A C 1
ATOM 782 O O . ASN A 1 100 ? 14.090 2.813 -2.457 1.00 94.12 100 ASN A O 1
ATOM 786 N N . ASN A 1 101 ? 13.505 3.216 -4.564 1.00 93.44 101 ASN A N 1
ATOM 787 C CA . ASN A 1 101 ? 13.887 4.632 -4.505 1.00 93.44 101 ASN A CA 1
ATOM 788 C C . ASN A 1 101 ? 12.691 5.566 -4.226 1.00 93.44 101 ASN A C 1
ATOM 790 O O . ASN A 1 101 ? 12.906 6.771 -4.112 1.00 93.44 101 ASN A O 1
ATOM 794 N N . TRP A 1 102 ? 11.465 5.040 -4.091 1.00 92.06 102 TRP A N 1
ATOM 795 C CA . TRP A 1 102 ? 10.245 5.848 -4.003 1.00 92.06 102 TRP A CA 1
ATOM 796 C C . TRP A 1 102 ? 10.291 6.817 -2.825 1.00 92.06 102 TRP A C 1
ATOM 798 O O . TRP A 1 102 ? 9.994 7.999 -2.983 1.00 92.06 102 TRP A O 1
ATOM 808 N N . ALA A 1 103 ? 10.775 6.340 -1.674 1.00 87.69 103 ALA A N 1
ATOM 809 C CA . ALA A 1 103 ? 10.925 7.127 -0.450 1.00 87.69 103 ALA A CA 1
ATOM 810 C C . ALA A 1 103 ? 11.835 8.367 -0.590 1.00 87.69 103 ALA A C 1
ATOM 812 O O . ALA A 1 103 ? 11.869 9.202 0.310 1.00 87.69 103 ALA A O 1
ATOM 813 N N . LYS A 1 104 ? 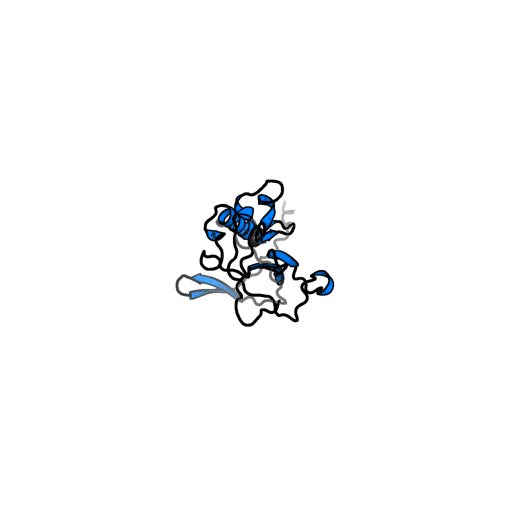12.577 8.507 -1.699 1.00 90.69 104 LYS A N 1
ATOM 814 C CA . LYS A 1 104 ? 13.401 9.688 -2.004 1.00 90.69 104 LYS A CA 1
ATOM 815 C C . LYS A 1 104 ? 12.627 10.791 -2.734 1.00 90.69 104 LYS A C 1
ATOM 817 O O . LYS A 1 104 ? 13.137 11.902 -2.849 1.00 90.69 104 LYS A O 1
ATOM 822 N N . TYR A 1 105 ? 11.434 10.498 -3.247 1.00 90.25 105 TYR A N 1
ATOM 823 C CA . TYR A 1 105 ? 10.638 11.425 -4.048 1.00 90.25 105 TYR A CA 1
ATOM 824 C C . TYR A 1 105 ? 9.476 12.016 -3.250 1.00 90.25 105 TYR A C 1
ATOM 826 O O . TYR A 1 105 ? 8.890 11.366 -2.385 1.00 90.25 105 TYR A O 1
ATOM 834 N N . ALA A 1 106 ? 9.088 13.247 -3.591 1.00 87.69 106 ALA A N 1
ATOM 835 C CA . ALA A 1 106 ? 7.990 13.951 -2.927 1.00 87.69 106 ALA A CA 1
ATOM 836 C C . ALA A 1 106 ? 6.648 13.203 -3.040 1.00 87.69 106 ALA A C 1
ATOM 838 O O . ALA A 1 106 ? 5.833 13.258 -2.119 1.00 87.69 106 ALA A O 1
ATOM 839 N N . SER A 1 107 ? 6.441 12.447 -4.127 1.00 88.06 107 SER A N 1
ATOM 840 C CA . SER A 1 107 ? 5.237 11.632 -4.334 1.00 88.06 107 SER A CA 1
ATOM 841 C C . SER A 1 107 ? 5.021 10.590 -3.235 1.00 88.06 107 SER A C 1
ATOM 843 O O . SER A 1 107 ? 3.875 10.283 -2.918 1.00 88.06 107 SER A O 1
ATOM 845 N N . TYR A 1 108 ? 6.087 10.093 -2.600 1.00 90.62 108 TYR A N 1
ATOM 846 C CA . TYR A 1 108 ? 5.968 9.187 -1.462 1.00 90.62 108 TYR A CA 1
ATOM 847 C C . TYR A 1 108 ? 5.294 9.870 -0.270 1.00 90.62 108 TYR A C 1
ATOM 849 O O . TYR A 1 108 ? 4.378 9.309 0.320 1.00 90.62 108 TYR A O 1
ATOM 857 N N . VAL A 1 109 ? 5.681 11.107 0.052 1.00 90.31 109 VAL A N 1
ATOM 858 C CA . VAL A 1 109 ? 5.062 11.869 1.149 1.00 90.31 109 VAL A CA 1
ATOM 859 C C . VAL A 1 109 ? 3.584 12.115 0.862 1.00 90.31 109 VAL A C 1
ATOM 861 O O . VAL A 1 109 ? 2.748 11.912 1.739 1.00 90.31 109 VAL A O 1
ATOM 864 N N . VAL A 1 110 ? 3.245 12.486 -0.376 1.00 89.75 110 VAL A N 1
ATOM 865 C CA . VAL A 1 110 ? 1.847 12.692 -0.780 1.00 89.75 110 VAL A CA 1
ATOM 866 C C . VAL A 1 110 ? 1.041 11.397 -0.637 1.00 89.75 110 VAL A C 1
ATOM 868 O O . VAL A 1 110 ? -0.038 11.428 -0.046 1.00 89.75 110 VAL A O 1
ATOM 871 N N . LEU A 1 111 ? 1.580 10.254 -1.082 1.00 91.00 111 LEU A N 1
ATOM 872 C CA . LEU A 1 111 ? 0.941 8.950 -0.875 1.00 91.00 111 LEU A CA 1
ATOM 873 C C . LEU A 1 111 ? 0.695 8.679 0.613 1.00 91.00 111 LEU A C 1
ATOM 875 O O . LEU A 1 111 ? -0.394 8.245 0.973 1.00 91.00 111 LEU A O 1
ATOM 879 N N . GLN A 1 112 ? 1.684 8.922 1.478 1.00 92.75 112 GLN A N 1
ATOM 880 C CA . GLN A 1 112 ? 1.543 8.675 2.916 1.00 92.75 112 GLN A CA 1
ATOM 881 C C . GLN A 1 112 ? 0.461 9.561 3.553 1.00 92.75 112 GLN A C 1
ATOM 883 O O . GLN A 1 112 ? -0.279 9.099 4.420 1.00 92.75 112 GLN A O 1
ATOM 888 N N . LEU A 1 113 ? 0.310 10.808 3.097 1.00 93.00 113 LEU A N 1
ATOM 889 C CA . LEU A 1 113 ? -0.759 11.701 3.555 1.00 93.00 113 LEU A CA 1
ATOM 890 C C . LEU A 1 113 ? -2.145 11.230 3.092 1.00 93.00 113 LEU A C 1
ATOM 892 O O . LEU A 1 113 ? -3.087 11.236 3.884 1.00 93.00 113 LEU A O 1
ATOM 896 N N . GLU A 1 114 ? -2.283 10.795 1.838 1.00 91.94 114 GLU A N 1
ATOM 897 C CA . GLU A 1 114 ? -3.538 10.215 1.336 1.00 91.94 114 GLU A CA 1
ATOM 898 C C . GLU A 1 114 ? -3.875 8.895 2.036 1.00 91.94 114 GLU A C 1
ATOM 900 O O . GLU A 1 114 ? -5.025 8.661 2.416 1.00 91.94 114 GLU A O 1
ATOM 905 N N . LEU A 1 115 ? -2.863 8.067 2.303 1.00 93.38 115 LEU A N 1
ATOM 906 C CA . LEU A 1 115 ? -3.001 6.856 3.098 1.00 93.38 115 LEU A CA 1
ATOM 907 C C . LEU A 1 115 ? -3.511 7.181 4.505 1.00 93.38 115 LEU A C 1
ATOM 909 O O . LEU A 1 115 ? -4.494 6.583 4.937 1.00 93.38 115 LEU A O 1
ATOM 913 N N . GLN A 1 116 ? -2.895 8.149 5.194 1.00 92.44 116 GLN A N 1
ATOM 914 C CA . GLN A 1 116 ? -3.318 8.587 6.525 1.00 92.44 116 GLN A CA 1
ATOM 915 C C . GLN A 1 116 ? -4.785 9.027 6.524 1.00 92.44 116 GLN A C 1
ATOM 917 O O . GLN A 1 116 ? -5.546 8.598 7.390 1.00 92.44 116 GLN A O 1
ATOM 922 N N . LYS A 1 117 ? -5.203 9.847 5.551 1.00 89.88 117 LYS A N 1
ATOM 923 C CA . LYS A 1 117 ? -6.604 10.279 5.416 1.00 89.88 117 LYS A CA 1
ATOM 924 C C . LYS A 1 117 ? -7.548 9.095 5.207 1.00 89.88 117 LYS A C 1
ATOM 926 O O . LYS A 1 117 ? -8.630 9.074 5.782 1.00 89.88 117 LYS A O 1
ATOM 931 N N . HIS A 1 118 ? -7.141 8.118 4.399 1.00 89.69 118 HIS A N 1
ATOM 932 C CA . HIS A 1 118 ? -7.963 6.962 4.049 1.00 89.69 118 HIS A CA 1
ATOM 933 C C . HIS A 1 118 ? -8.133 5.958 5.202 1.00 89.69 118 HIS A C 1
ATOM 935 O O . HIS A 1 118 ? -9.214 5.393 5.383 1.00 89.69 118 HIS A O 1
ATOM 941 N N . ILE A 1 119 ? -7.077 5.720 5.987 1.00 90.31 119 ILE A N 1
ATOM 942 C CA . ILE A 1 119 ? -7.125 4.783 7.123 1.00 90.31 119 ILE A CA 1
ATOM 943 C C . ILE A 1 119 ? -7.632 5.436 8.410 1.00 90.31 119 ILE A C 1
ATOM 945 O O . ILE A 1 119 ? -8.082 4.728 9.314 1.00 90.31 119 ILE A O 1
ATOM 949 N N . ALA A 1 120 ? -7.572 6.767 8.517 1.00 85.50 120 ALA A N 1
ATOM 950 C CA . ALA A 1 120 ? -8.112 7.484 9.661 1.00 85.50 120 ALA A CA 1
ATOM 951 C C . ALA A 1 120 ? -9.608 7.178 9.815 1.00 85.50 120 ALA A C 1
ATOM 953 O O . ALA A 1 120 ? -10.416 7.419 8.919 1.00 85.50 120 ALA A O 1
ATOM 954 N N . ARG A 1 121 ? -10.000 6.650 10.980 1.00 67.44 121 ARG A N 1
ATOM 955 C CA . ARG A 1 121 ? -11.415 6.428 11.297 1.00 67.44 121 ARG A CA 1
ATOM 956 C C . ARG A 1 121 ? -12.132 7.775 11.383 1.00 67.44 121 ARG A C 1
ATOM 958 O O . ARG A 1 121 ? -11.954 8.504 12.355 1.00 67.44 121 ARG A O 1
ATOM 965 N N . THR A 1 122 ? -13.013 8.053 10.425 1.00 59.19 122 THR A N 1
ATOM 966 C CA . THR A 1 122 ? -13.957 9.187 10.482 1.00 59.19 122 THR A CA 1
ATOM 967 C C . THR A 1 122 ? -14.927 9.076 11.664 1.00 59.19 122 THR A C 1
ATOM 969 O O . THR A 1 122 ? -15.429 10.078 12.153 1.00 59.19 122 THR A O 1
ATOM 972 N N . ASP A 1 123 ? -15.117 7.862 12.183 1.00 56.28 123 ASP A N 1
ATOM 973 C CA . ASP A 1 123 ? -15.975 7.509 13.325 1.00 56.28 123 ASP A CA 1
ATOM 974 C C . ASP A 1 123 ? -15.512 8.116 14.672 1.00 56.28 123 ASP A C 1
ATOM 976 O O . ASP A 1 123 ? -16.142 7.928 15.704 1.00 56.28 123 ASP A O 1
ATOM 980 N N . ARG A 1 124 ? -14.395 8.862 14.678 1.00 51.75 124 ARG A N 1
ATOM 981 C CA . ARG A 1 124 ? -14.035 9.801 15.753 1.00 51.75 124 ARG A CA 1
ATOM 982 C C . ARG A 1 124 ? -14.584 11.212 15.518 1.00 51.75 124 ARG A C 1
ATOM 984 O O . ARG A 1 124 ? -14.061 12.167 16.089 1.00 51.75 124 ARG A O 1
ATOM 991 N N . GLN A 1 125 ? -15.685 11.363 14.784 1.00 51.16 125 GLN A N 1
ATOM 992 C CA . GLN A 1 125 ? -16.647 12.395 15.165 1.00 51.16 125 GLN A CA 1
ATOM 993 C C . GLN A 1 125 ? -17.257 11.991 16.512 1.00 51.16 125 GLN A C 1
ATOM 995 O O . GLN A 1 125 ? -18.419 11.618 16.607 1.00 51.16 125 GLN A O 1
ATOM 1000 N N . LEU A 1 126 ? -16.444 12.062 17.574 1.00 55.47 126 LEU A N 1
ATOM 1001 C CA . LEU A 1 126 ? -16.976 12.409 18.879 1.00 55.47 126 LEU A CA 1
ATOM 1002 C C . LEU A 1 126 ? -17.884 13.609 18.625 1.00 55.47 126 LEU A C 1
ATOM 1004 O O . LEU A 1 126 ? -17.473 14.542 17.921 1.00 55.47 126 LEU A O 1
ATOM 1008 N N . GLU A 1 127 ? -19.113 13.562 19.136 1.00 58.81 127 GLU A N 1
ATOM 1009 C CA . GLU A 1 127 ? -19.928 14.767 19.198 1.00 58.81 127 GLU A CA 1
ATOM 1010 C C . GLU A 1 127 ? -19.030 15.906 19.669 1.00 58.81 127 GLU A C 1
ATOM 1012 O O . GLU A 1 127 ? -18.265 15.759 20.628 1.00 58.81 127 GLU A O 1
ATOM 1017 N N . ARG A 1 128 ? -19.057 17.018 18.934 1.00 63.00 128 ARG A N 1
ATOM 1018 C CA . ARG A 1 128 ? -18.360 18.224 19.364 1.00 63.00 128 ARG A CA 1
ATOM 1019 C C . ARG A 1 128 ? -19.071 18.706 20.621 1.00 63.00 128 ARG A C 1
ATOM 1021 O O . ARG A 1 128 ? -20.051 19.433 20.521 1.00 63.00 128 ARG A O 1
ATOM 1028 N N . ARG A 1 129 ? -18.596 18.244 21.773 1.00 73.25 129 ARG A N 1
ATOM 1029 C CA . ARG A 1 129 ? -19.080 18.642 23.090 1.00 73.25 129 ARG A CA 1
ATOM 1030 C C . ARG A 1 129 ? -18.336 19.876 23.558 1.00 73.25 129 ARG A C 1
ATOM 1032 O O . ARG A 1 129 ? -17.165 20.074 23.218 1.00 73.25 129 ARG A O 1
ATOM 1039 N N . LEU A 1 130 ? -19.013 20.714 24.329 1.00 82.44 130 LEU A N 1
ATOM 1040 C CA . LEU A 1 130 ? -18.350 21.836 24.983 1.00 82.44 130 LEU A CA 1
ATOM 1041 C C . LEU A 1 130 ? -17.425 21.299 26.082 1.00 82.44 130 LEU A C 1
ATOM 1043 O O . LEU A 1 130 ? -17.752 20.338 26.777 1.00 82.44 130 LEU A O 1
ATOM 1047 N N . ALA A 1 131 ? -16.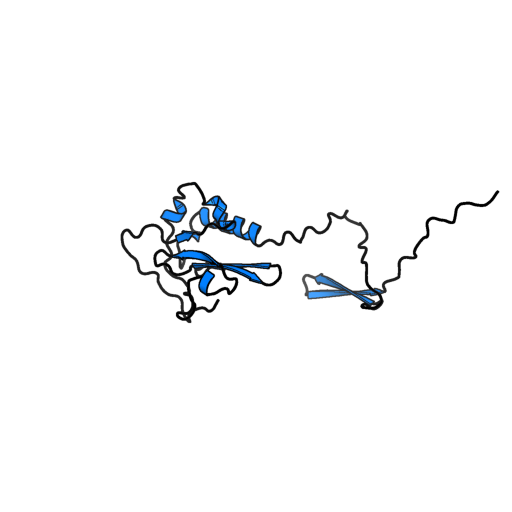250 21.908 26.254 1.00 80.31 131 ALA A N 1
ATOM 1048 C CA . ALA A 1 131 ? -15.374 21.550 27.365 1.00 80.31 131 ALA A CA 1
ATOM 1049 C C . ALA A 1 131 ? -16.107 21.817 28.692 1.00 80.31 131 ALA A C 1
ATOM 1051 O O . ALA A 1 131 ? -16.532 22.943 28.946 1.00 80.31 131 ALA A O 1
ATOM 1052 N N . GLY A 1 132 ? -16.268 20.774 29.511 1.00 80.75 132 GLY A N 1
ATOM 1053 C CA . GLY A 1 132 ? -17.054 20.817 30.749 1.00 80.75 132 GLY A CA 1
ATOM 1054 C C . GLY A 1 132 ? -18.506 20.343 30.611 1.00 80.75 132 GLY A C 1
ATOM 1055 O O . GLY A 1 132 ? -19.209 20.280 31.616 1.00 80.75 132 GLY A O 1
ATOM 1056 N N . GLU A 1 133 ? -18.959 19.979 29.409 1.00 83.25 133 GLU A N 1
ATOM 1057 C CA . GLU A 1 133 ? -20.257 19.329 29.220 1.00 83.25 133 GLU A CA 1
ATOM 1058 C C . GLU A 1 133 ? -20.284 17.961 29.934 1.00 83.25 133 GLU A C 1
ATOM 1060 O O . GLU A 1 133 ? -19.354 17.164 29.753 1.00 83.25 133 GLU A O 1
ATOM 1065 N N . PRO A 1 134 ? -21.319 17.662 30.743 1.00 77.19 134 PRO A N 1
ATOM 1066 C CA . PRO A 1 134 ? -21.451 16.364 31.394 1.00 77.19 134 PRO A CA 1
ATOM 1067 C C . PRO A 1 134 ? -21.509 15.212 30.384 1.00 77.19 134 PRO A C 1
ATOM 1069 O O . PRO A 1 134 ? -22.221 15.272 29.381 1.00 77.19 134 PRO A O 1
ATOM 1072 N N . ILE A 1 135 ? -20.790 14.127 30.675 1.00 76.19 135 ILE A N 1
ATOM 1073 C CA . ILE A 1 135 ? -20.873 12.889 29.894 1.00 76.19 135 ILE A CA 1
ATOM 1074 C C . ILE A 1 135 ? -22.126 12.134 30.349 1.00 76.19 135 ILE A C 1
ATOM 1076 O O . ILE A 1 135 ? -22.133 11.518 31.413 1.00 76.19 135 ILE A O 1
ATOM 1080 N N . GLU A 1 136 ? -23.189 12.182 29.548 1.00 76.50 136 GLU A N 1
ATOM 1081 C CA . GLU A 1 136 ? -24.395 11.382 29.777 1.00 76.50 136 GLU A CA 1
ATOM 1082 C C . GLU A 1 136 ? -24.284 10.030 29.057 1.00 76.50 136 GLU A C 1
ATOM 1084 O O . GLU A 1 136 ? -24.087 9.972 27.842 1.00 76.50 136 GLU A O 1
ATOM 1089 N N . LEU A 1 137 ? -24.409 8.934 29.811 1.00 74.25 137 LEU A N 1
ATOM 1090 C CA . LEU A 1 137 ? -24.408 7.565 29.295 1.00 74.25 137 LEU A CA 1
ATOM 1091 C C . LEU A 1 137 ? -25.787 6.941 29.520 1.00 74.25 137 LEU A C 1
ATOM 1093 O O . LEU A 1 137 ? -26.299 6.947 30.638 1.00 74.25 137 LEU A O 1
ATOM 1097 N N . SER A 1 138 ? -26.378 6.376 28.467 1.00 78.81 138 SER A N 1
ATOM 1098 C CA . SER A 1 138 ? -27.583 5.551 28.582 1.00 78.81 138 SER A CA 1
ATOM 1099 C C . SER A 1 138 ? -27.157 4.090 28.703 1.00 78.81 138 SER A C 1
ATOM 1101 O O . SER A 1 138 ? -26.661 3.503 27.742 1.00 78.81 138 SER A O 1
ATOM 1103 N N . LEU A 1 139 ? -27.279 3.531 29.906 1.00 79.06 139 LEU A N 1
ATOM 1104 C CA . LEU A 1 139 ? -26.897 2.154 30.217 1.00 79.06 139 LEU A CA 1
ATOM 1105 C C . LEU A 1 139 ? -28.154 1.336 30.508 1.00 79.06 139 LEU A C 1
ATOM 1107 O O . LEU A 1 139 ? -29.033 1.788 31.242 1.00 79.06 139 LEU A O 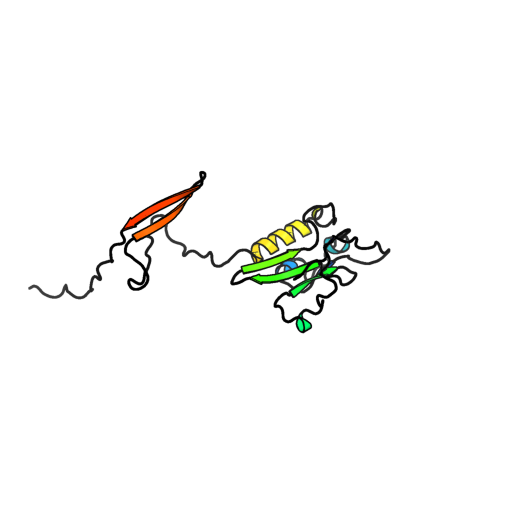1
ATOM 1111 N N . ASN A 1 140 ? -28.234 0.131 29.945 1.00 80.50 140 ASN A N 1
ATOM 1112 C CA . ASN A 1 140 ? -29.338 -0.780 30.215 1.00 80.50 140 ASN A CA 1
ATOM 1113 C C . ASN A 1 140 ? -29.131 -1.466 31.583 1.00 80.50 140 ASN A C 1
ATOM 1115 O O . ASN A 1 140 ? -28.180 -2.239 31.726 1.00 80.50 140 ASN A O 1
ATOM 1119 N N . PRO A 1 141 ? -30.010 -1.256 32.581 1.00 78.69 141 PRO A N 1
ATOM 1120 C CA . PRO A 1 141 ? -29.857 -1.865 33.901 1.00 78.69 141 PRO A CA 1
ATOM 1121 C C . PRO A 1 141 ? -30.006 -3.396 33.900 1.00 78.69 141 PRO A C 1
ATOM 1123 O O . PRO A 1 141 ? -29.657 -4.029 34.892 1.00 78.69 141 PRO A O 1
ATOM 1126 N N . SER A 1 142 ? -30.507 -4.016 32.821 1.00 84.06 142 SER A N 1
ATOM 1127 C CA . SER A 1 142 ? -30.508 -5.482 32.702 1.00 84.06 142 SER A CA 1
ATOM 1128 C C . SER A 1 142 ? -29.159 -6.063 32.268 1.00 84.06 142 SER A C 1
ATOM 1130 O O . SER A 1 142 ? -28.956 -7.268 32.387 1.00 84.06 142 SER A O 1
ATOM 1132 N N . GLU A 1 143 ? -28.259 -5.236 31.731 1.00 83.38 143 GLU A N 1
ATOM 1133 C CA . GLU A 1 143 ? -26.955 -5.656 31.195 1.00 83.38 143 GLU A CA 1
ATOM 1134 C C . GLU A 1 143 ? -25.777 -5.177 32.053 1.00 83.38 143 GLU A C 1
ATOM 1136 O O . GLU A 1 143 ? -24.728 -5.819 32.067 1.00 83.38 143 GLU A O 1
ATOM 1141 N N . PHE A 1 144 ? -25.942 -4.072 32.783 1.00 81.56 144 PHE A N 1
ATOM 1142 C CA . PHE A 1 144 ? -24.870 -3.412 33.527 1.00 81.56 144 PHE A CA 1
ATOM 1143 C C . PHE A 1 144 ? -25.227 -3.237 35.005 1.00 81.56 144 PHE A C 1
ATOM 1145 O O . PHE A 1 144 ? -26.384 -3.013 35.359 1.00 81.56 144 PHE A O 1
ATOM 1152 N N . THR A 1 145 ? -24.216 -3.319 35.875 1.00 83.50 145 THR A N 1
ATOM 1153 C CA . THR A 1 145 ? -24.356 -3.006 37.304 1.00 83.50 145 THR A CA 1
ATOM 1154 C C . THR A 1 145 ? -24.219 -1.501 37.551 1.00 83.50 145 THR A C 1
ATOM 1156 O O . THR A 1 145 ? -23.882 -0.727 36.656 1.00 83.50 145 THR A O 1
ATOM 1159 N N . ASP A 1 146 ? -24.461 -1.071 38.790 1.00 83.88 146 ASP A N 1
ATOM 1160 C CA . ASP A 1 146 ? -24.262 0.315 39.223 1.00 83.88 146 ASP A CA 1
ATOM 1161 C C . ASP A 1 146 ? -22.781 0.691 39.422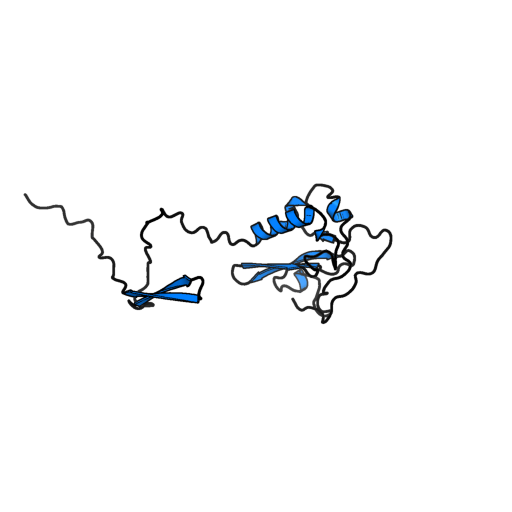 1.00 83.88 146 ASP A C 1
ATOM 1163 O O . ASP A 1 146 ? -22.481 1.833 39.774 1.00 83.88 146 ASP A O 1
ATOM 1167 N N . GLN A 1 147 ? -21.849 -0.240 39.199 1.00 85.56 147 GLN A N 1
ATOM 1168 C CA . GLN A 1 147 ? -20.414 0.010 39.284 1.00 85.56 147 GLN A CA 1
ATOM 1169 C C . GLN A 1 147 ? -19.856 0.390 37.915 1.00 85.56 147 GLN A C 1
ATOM 1171 O O . GLN A 1 147 ? -19.887 -0.396 36.972 1.00 85.56 147 GLN A O 1
ATOM 1176 N N . VAL A 1 148 ? -19.300 1.596 37.830 1.00 82.56 148 VAL A N 1
ATOM 1177 C CA . VAL A 1 148 ? -18.661 2.124 36.624 1.00 82.56 148 VAL A CA 1
ATOM 1178 C C . VAL A 1 148 ? -17.160 2.185 36.850 1.00 82.56 148 VAL A C 1
ATOM 1180 O O . VAL A 1 148 ? -16.698 2.737 37.847 1.00 82.56 148 VAL A O 1
ATOM 1183 N N . GLU A 1 149 ? -16.397 1.642 35.909 1.00 87.12 149 GLU A N 1
ATOM 1184 C CA . GLU A 1 149 ? -14.939 1.681 35.911 1.00 87.12 149 GLU A CA 1
ATOM 1185 C C . GLU A 1 149 ? -14.459 2.495 34.705 1.00 87.12 149 GLU A C 1
ATOM 1187 O O . GLU A 1 149 ? -14.787 2.182 33.560 1.00 87.12 149 GLU A O 1
ATOM 1192 N N . ILE A 1 150 ? -13.724 3.578 34.963 1.00 82.94 150 ILE A N 1
ATOM 1193 C CA . ILE A 1 150 ? -13.138 4.435 33.931 1.00 82.94 150 ILE A CA 1
ATOM 1194 C C . ILE A 1 150 ? -11.640 4.172 33.899 1.00 82.94 150 ILE A C 1
ATOM 1196 O O . ILE A 1 150 ? -10.936 4.440 34.872 1.00 82.94 150 ILE A O 1
ATOM 1200 N N . VAL A 1 151 ? -11.154 3.684 32.759 1.00 84.75 151 VAL A N 1
ATOM 1201 C CA . VAL A 1 151 ? -9.723 3.518 32.501 1.00 84.75 151 VAL A CA 1
ATOM 1202 C C . VAL A 1 151 ? -9.225 4.744 31.745 1.00 84.75 151 VAL A C 1
ATOM 1204 O O . VAL A 1 151 ? -9.525 4.935 30.564 1.00 84.75 151 VAL A O 1
ATOM 1207 N N . ALA A 1 152 ? -8.489 5.602 32.444 1.00 79.38 152 ALA A N 1
ATOM 1208 C CA . ALA A 1 152 ? -7.833 6.758 31.863 1.00 79.38 152 ALA A CA 1
ATOM 1209 C C . ALA A 1 152 ? -6.401 6.392 31.432 1.00 79.38 152 ALA A C 1
ATOM 1211 O O . ALA A 1 152 ? -5.690 5.704 32.173 1.00 79.38 152 ALA A O 1
ATOM 1212 N N . PRO A 1 153 ? -5.944 6.864 30.259 1.00 72.75 153 PRO A N 1
ATOM 1213 C CA . PRO A 1 153 ? -4.551 6.702 29.864 1.00 72.75 153 PRO A CA 1
ATOM 1214 C C . PRO A 1 153 ? -3.638 7.529 30.786 1.00 72.75 153 PRO A C 1
ATOM 1216 O O . PRO A 1 153 ? -3.797 8.747 30.878 1.00 72.75 153 PRO A O 1
ATOM 1219 N N . ASP A 1 154 ? -2.679 6.877 31.449 1.00 79.25 154 ASP A N 1
ATOM 1220 C CA . ASP A 1 154 ? -1.668 7.493 32.318 1.00 79.25 154 ASP A CA 1
ATOM 1221 C C . ASP A 1 154 ? -0.259 7.226 31.736 1.00 79.25 154 ASP A C 1
ATOM 1223 O O . ASP A 1 154 ? 0.014 6.126 31.250 1.00 79.25 154 ASP A O 1
ATOM 1227 N N . PRO A 1 155 ? 0.670 8.201 31.753 1.00 67.88 155 PRO A N 1
ATOM 1228 C CA . PRO A 1 155 ? 2.058 7.987 31.329 1.00 67.88 155 PRO A CA 1
ATOM 1229 C C . PRO A 1 155 ? 2.778 6.808 32.012 1.00 67.88 155 PRO A C 1
ATOM 1231 O O . PRO A 1 155 ? 3.764 6.308 31.473 1.00 67.88 155 PRO A O 1
ATOM 1234 N N . SER A 1 156 ? 2.314 6.373 33.187 1.00 75.19 156 SER A N 1
ATOM 1235 C CA . SER A 1 156 ? 2.867 5.262 33.973 1.00 75.19 156 SER A CA 1
ATOM 1236 C C . SER A 1 156 ? 2.103 3.933 33.836 1.00 75.19 156 SER A C 1
ATOM 1238 O O . SER A 1 156 ? 2.543 2.927 34.395 1.00 75.19 156 SER A O 1
ATOM 1240 N N . GLY A 1 157 ? 0.991 3.900 33.088 1.00 72.19 157 GLY A N 1
ATOM 1241 C CA . GLY A 1 157 ? 0.142 2.716 32.926 1.00 72.19 157 GLY A CA 1
ATOM 1242 C C . GLY A 1 157 ? -1.342 3.051 32.746 1.00 72.19 157 GLY A C 1
ATOM 1243 O O . GLY A 1 157 ? -1.709 4.087 32.202 1.00 72.19 157 GLY A O 1
ATOM 1244 N N . GLU A 1 158 ? -2.222 2.160 33.194 1.00 75.25 158 GLU A N 1
ATOM 1245 C CA . GLU A 1 158 ? -3.668 2.399 33.196 1.00 75.25 158 GLU A CA 1
ATOM 1246 C C . GLU A 1 158 ? -4.104 2.914 34.572 1.00 75.25 158 GLU A C 1
ATOM 1248 O O . GLU A 1 158 ? -3.995 2.205 35.576 1.00 75.25 158 GLU A O 1
ATOM 1253 N N . ARG A 1 159 ? -4.612 4.152 34.637 1.00 77.94 159 ARG A N 1
ATOM 1254 C CA . ARG A 1 159 ? -5.251 4.667 35.852 1.00 77.94 159 ARG A CA 1
ATOM 1255 C C . ARG A 1 159 ? -6.722 4.298 35.810 1.00 77.94 159 ARG A C 1
ATOM 1257 O O . ARG A 1 159 ? -7.446 4.721 34.914 1.00 77.94 159 ARG A O 1
ATOM 1264 N N . THR A 1 160 ? -7.158 3.546 36.809 1.00 83.19 160 THR A N 1
ATOM 1265 C CA . THR A 1 160 ? -8.535 3.070 36.892 1.00 83.19 160 THR A CA 1
ATOM 1266 C C . THR A 1 160 ? -9.277 3.765 38.026 1.00 83.19 160 THR A C 1
ATOM 1268 O O . THR A 1 160 ? -8.859 3.696 39.182 1.00 83.19 160 THR A O 1
ATOM 1271 N N . GLU A 1 161 ? -10.376 4.440 37.700 1.00 83.88 161 GLU A N 1
ATOM 1272 C CA . GLU A 1 161 ? -11.249 5.111 38.663 1.00 83.88 161 GLU A CA 1
ATOM 1273 C C . GLU A 1 161 ? -12.612 4.430 38.726 1.00 83.88 161 GLU A C 1
ATOM 1275 O O . GLU A 1 161 ? -13.205 4.100 37.700 1.00 83.88 161 GLU A O 1
ATOM 1280 N N . LYS A 1 162 ? -13.112 4.220 39.947 1.00 85.12 162 LYS A N 1
ATOM 1281 C CA . LYS A 1 162 ? -14.381 3.533 40.194 1.00 85.12 162 LYS A CA 1
ATOM 1282 C C . LYS A 1 162 ? -15.427 4.516 40.683 1.00 85.12 162 LYS A C 1
ATOM 1284 O O . LYS A 1 162 ? -15.199 5.252 41.640 1.00 85.12 162 LYS A O 1
ATOM 1289 N N . PHE A 1 163 ? -16.592 4.465 40.058 1.00 82.06 163 PHE A N 1
ATOM 1290 C CA . PHE A 1 163 ? -17.741 5.299 40.367 1.00 82.06 163 PHE A CA 1
ATOM 1291 C C . PHE A 1 163 ? -18.962 4.429 40.618 1.00 82.06 163 PHE A C 1
ATOM 1293 O O . PHE A 1 163 ? -19.071 3.310 40.114 1.00 82.06 163 PHE A O 1
ATOM 1300 N N . LYS A 1 164 ? -19.904 4.974 41.384 1.00 82.19 164 LYS A N 1
ATOM 1301 C CA . LYS A 1 164 ? -21.234 4.397 41.525 1.00 82.19 164 LYS A CA 1
ATOM 1302 C C . LYS A 1 164 ? -22.211 5.235 40.710 1.00 82.19 164 LYS A C 1
ATOM 1304 O O . LYS A 1 164 ? -22.341 6.431 40.964 1.00 82.19 164 LYS A O 1
ATOM 1309 N N . ALA A 1 165 ? -22.847 4.629 39.715 1.00 78.00 165 ALA A N 1
ATOM 1310 C CA . ALA A 1 165 ? -23.852 5.294 38.902 1.00 78.00 165 ALA A CA 1
ATOM 1311 C C . ALA A 1 165 ? -25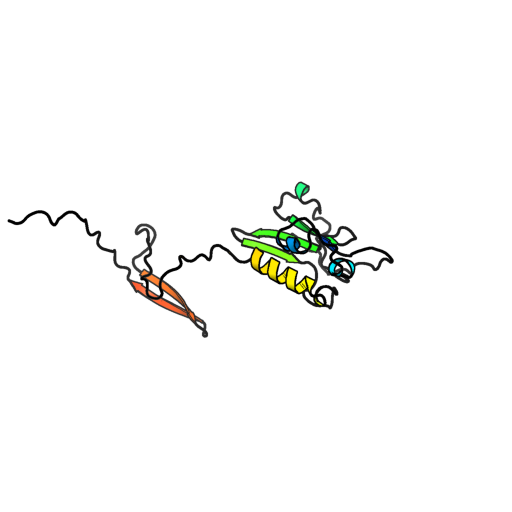.161 5.437 39.688 1.00 78.00 165 ALA A C 1
ATOM 1313 O O . ALA A 1 165 ? -25.603 4.508 40.363 1.00 78.00 165 ALA A O 1
ATOM 1314 N N . SER A 1 166 ? -25.794 6.600 39.557 1.00 76.50 166 SER A N 1
ATOM 1315 C CA . SER A 1 166 ? -27.122 6.872 40.107 1.00 76.50 166 SER A CA 1
ATOM 1316 C C . SER A 1 166 ? -28.090 7.133 38.952 1.00 76.50 166 SER A C 1
ATOM 1318 O O . SER A 1 166 ? -27.744 7.910 38.057 1.00 76.50 166 SER A O 1
ATOM 1320 N N . PRO A 1 167 ? -29.294 6.530 38.943 1.00 73.12 167 PRO A N 1
ATOM 1321 C CA . PRO A 1 167 ? -30.311 6.841 37.947 1.00 73.12 167 PRO A CA 1
ATOM 1322 C C . PRO A 1 167 ? -30.650 8.333 37.969 1.00 73.12 167 PRO A C 1
ATOM 1324 O O . PRO A 1 167 ? -30.854 8.912 39.039 1.00 73.12 167 PRO A O 1
ATOM 1327 N N . LYS A 1 168 ? -30.744 8.958 36.793 1.00 72.19 168 LYS A N 1
ATOM 1328 C CA . LYS A 1 168 ? -31.290 10.313 36.678 1.00 72.19 168 LYS A CA 1
ATOM 1329 C C . LYS A 1 168 ? -32.795 10.229 36.984 1.00 72.19 168 LYS A C 1
ATOM 1331 O O . LYS A 1 168 ? -33.478 9.455 36.309 1.00 72.19 168 LYS A O 1
ATOM 1336 N N . PRO A 1 169 ? -33.326 10.948 37.991 1.00 62.22 169 PRO A N 1
ATOM 1337 C CA . PRO A 1 169 ? -34.761 10.958 38.245 1.00 62.22 169 PRO A CA 1
ATOM 1338 C C . PRO A 1 169 ? -35.482 11.503 37.008 1.00 62.22 169 PRO A C 1
ATOM 1340 O O . PRO A 1 169 ? -35.087 12.527 36.451 1.00 62.22 169 PRO A O 1
ATOM 1343 N N . ILE A 1 170 ? -36.509 10.785 36.556 1.00 55.19 170 ILE A N 1
ATOM 1344 C CA . ILE A 1 170 ? -37.378 11.225 35.465 1.00 55.19 170 ILE A CA 1
ATOM 1345 C C . ILE A 1 170 ? -38.231 12.358 36.034 1.00 55.19 170 ILE A C 1
ATOM 1347 O O . ILE A 1 170 ? -39.146 12.113 36.816 1.00 55.19 170 ILE A O 1
ATOM 1351 N N . THR A 1 171 ? -37.898 13.603 35.710 1.00 52.16 171 THR A N 1
ATOM 1352 C CA . THR A 1 171 ? -38.760 14.737 36.048 1.00 52.16 171 THR A CA 1
ATOM 1353 C C . THR A 1 171 ? -39.871 14.807 35.004 1.00 52.16 171 THR A C 1
ATOM 1355 O O . THR A 1 171 ? -39.627 15.236 33.877 1.00 52.16 171 THR A O 1
ATOM 1358 N N . ASP A 1 172 ? -41.079 14.364 35.357 1.00 41.62 172 ASP A N 1
ATOM 1359 C CA . ASP A 1 172 ? -42.270 14.562 34.526 1.00 41.62 172 ASP A CA 1
ATOM 1360 C C . ASP A 1 172 ? -42.597 16.067 34.434 1.00 41.62 172 ASP A C 1
ATOM 1362 O O . ASP A 1 172 ? -42.776 16.715 35.468 1.00 41.62 172 ASP A O 1
ATOM 1366 N N . PRO A 1 173 ? -42.723 16.661 33.232 1.00 47.78 173 PRO A N 1
ATOM 1367 C CA . PRO A 1 173 ? -43.009 18.089 33.070 1.00 47.78 173 PRO A CA 1
ATOM 1368 C C . PRO A 1 173 ? -44.482 18.485 33.327 1.00 47.78 173 PRO A C 1
ATOM 1370 O O . PRO A 1 173 ? -44.940 19.507 32.823 1.00 47.78 173 PRO A O 1
ATOM 1373 N N . THR A 1 174 ? -45.249 17.723 34.112 1.00 46.62 174 THR A N 1
ATOM 1374 C CA . THR A 1 174 ? -46.697 17.952 34.303 1.00 46.62 174 THR A CA 1
ATOM 1375 C C . THR A 1 174 ? -47.143 17.866 35.764 1.00 46.62 174 THR A C 1
ATOM 1377 O O . THR A 1 174 ? -47.982 17.039 36.112 1.00 46.62 174 THR A O 1
ATOM 1380 N N . SER A 1 175 ? -46.642 18.757 36.628 1.00 42.28 175 SER A N 1
ATOM 1381 C CA . SER A 1 175 ? -47.296 18.999 37.929 1.00 42.28 175 SER A CA 1
ATOM 1382 C C . SER A 1 175 ? -47.451 20.460 38.363 1.00 42.28 175 SER A C 1
ATOM 1384 O O . SER A 1 175 ? -48.194 20.696 39.309 1.00 42.28 175 SER A O 1
ATOM 1386 N N . ASP A 1 176 ? -46.894 21.454 37.664 1.00 41.19 176 ASP A N 1
ATOM 1387 C CA . ASP A 1 176 ? -47.170 22.869 37.978 1.00 41.19 176 ASP A CA 1
ATOM 1388 C C . ASP A 1 176 ? -48.382 23.393 37.197 1.00 41.19 176 ASP A C 1
ATOM 1390 O O . ASP A 1 176 ? -48.303 24.239 36.310 1.00 41.19 176 ASP A O 1
ATOM 1394 N N . SER A 1 177 ? -49.552 22.850 37.527 1.00 42.56 177 SER A N 1
ATOM 1395 C CA . SER A 1 177 ? -50.832 23.521 37.282 1.00 42.56 177 SER A CA 1
ATOM 1396 C C . SER A 1 177 ? -51.855 23.099 38.332 1.00 42.56 177 SER A C 1
ATOM 1398 O O . SER A 1 177 ? -52.715 22.260 38.081 1.00 42.56 177 SER A O 1
ATOM 1400 N N . LYS A 1 178 ? -51.732 23.676 39.534 1.00 37.56 178 LYS A N 1
ATOM 1401 C CA . LYS A 1 178 ? -52.840 24.074 40.423 1.00 37.56 178 LYS A CA 1
ATOM 1402 C C . LYS A 1 178 ? -52.291 24.503 41.779 1.00 37.56 178 LYS A C 1
ATOM 1404 O O . LYS A 1 178 ? -51.825 23.662 42.539 1.00 37.56 178 LYS A O 1
ATOM 1409 N N . SER A 1 179 ? -52.427 25.784 42.094 1.00 37.97 179 SER A N 1
ATOM 1410 C CA . SER A 1 179 ? -52.925 26.270 43.387 1.00 37.97 179 SER A CA 1
ATOM 1411 C C . SER A 1 179 ? -53.305 27.740 43.215 1.00 37.97 179 SER A C 1
ATOM 1413 O O . SER A 1 179 ? -52.484 28.538 42.763 1.00 37.97 179 SER A O 1
ATOM 1415 N N . GLU A 1 180 ? -54.587 28.001 43.473 1.00 35.03 180 GLU A N 1
ATOM 1416 C CA . GLU A 1 180 ? -55.247 29.306 43.635 1.00 35.03 180 GLU A CA 1
ATOM 1417 C C . GLU A 1 180 ? -54.604 30.186 44.713 1.00 35.03 180 GLU A C 1
ATOM 1419 O O . GLU A 1 180 ? -54.018 29.625 45.669 1.00 35.03 180 GLU A O 1
#

Sequence (180 aa):
MPLDTAPRDLPIVEDSGPDLVLASHPIFRVFEGQENPYLDVTRVAKFFPAAANWSRDDQARGDGVQTIATLRNRQPLMFHHRFGKGNVITCLTTCGPAWNNWAKYASYVVLQLELQKHIARTDRQLERRLAGEPIELSLNPSEFTDQVEIVAPDPSGERTEKFKASPKPITDPTSDSKSE

pLDDT: mean 83.76, std 14.43, range [35.03, 97.5]

Radius of gyration: 26.46 Å; chains: 1; bounding box: 72×50×65 Å